Protein AF-A0A5D3WP41-F1 (afdb_monomer_lite)

Organism: NCBI:txid213224

Sequence (144 aa):
MNSRTRPLRNSLKVNHHGDGFVSVTVRLPESLLNAYAHFLEALSDFFFAADRQAHIDWLKSRREKDARYQLEAKQAREQFARLVLESFDRHNAPGLSRFELLKRIAADLRVIKHPWRKYEIIRKTLVEAGLGGRPGRPRREVRK

Secondary structure (DSSP, 8-state):
------TTSSSEEEEE-GGG-EEEEE---GGGHHHHHHHHHHHHHHHHHHHHHHHHHHHHHHHHHHHHHHHHHHHHHHHHHHHHHHHHHHH--TT--HHHHHHHHHHHHHHTT-TT--HHHHHHHHHHTT-S------------

Structure (mmCIF, N/CA/C/O backbone):
data_AF-A0A5D3WP41-F1
#
_entry.id   AF-A0A5D3WP41-F1
#
loop_
_atom_site.group_PDB
_atom_site.id
_atom_site.type_symbol
_atom_site.label_atom_id
_atom_site.label_alt_id
_atom_site.label_comp_id
_atom_site.label_asym_id
_atom_site.label_entity_id
_atom_site.label_seq_id
_atom_site.pdbx_PDB_ins_code
_atom_site.Cartn_x
_atom_site.Cartn_y
_atom_site.Cartn_z
_atom_site.occupancy
_atom_site.B_iso_or_equiv
_atom_site.auth_seq_id
_atom_site.auth_comp_id
_atom_site.auth_asym_id
_atom_site.auth_atom_id
_atom_site.pdbx_PDB_model_num
ATOM 1 N N . MET A 1 1 ? 48.640 -8.568 -37.123 1.00 35.19 1 MET A N 1
ATOM 2 C CA . MET A 1 1 ? 48.107 -8.378 -35.754 1.00 35.19 1 MET A CA 1
ATOM 3 C C . MET A 1 1 ? 46.945 -7.403 -35.828 1.00 35.19 1 MET A C 1
ATOM 5 O O . MET A 1 1 ? 47.082 -6.340 -36.413 1.00 35.19 1 MET A O 1
ATOM 9 N N . ASN A 1 2 ? 45.782 -7.850 -35.357 1.00 40.16 2 ASN A N 1
ATOM 10 C CA . ASN A 1 2 ? 44.467 -7.263 -35.602 1.00 40.16 2 ASN A CA 1
ATOM 11 C C . ASN A 1 2 ? 44.157 -6.111 -34.640 1.00 40.16 2 ASN A C 1
ATOM 13 O O . ASN A 1 2 ? 43.774 -6.347 -33.496 1.00 40.16 2 ASN A O 1
ATOM 17 N N . SER A 1 3 ? 44.207 -4.878 -35.133 1.00 42.12 3 SER A N 1
ATOM 18 C CA . SER A 1 3 ? 43.623 -3.712 -34.464 1.00 42.12 3 SER A CA 1
ATOM 19 C C . SER A 1 3 ? 42.101 -3.705 -34.678 1.00 42.12 3 SER A C 1
ATOM 21 O O . SER A 1 3 ? 41.575 -2.927 -35.466 1.00 42.12 3 SER A O 1
ATOM 23 N N . ARG A 1 4 ? 41.355 -4.599 -34.009 1.00 50.16 4 ARG A N 1
ATOM 24 C CA . ARG A 1 4 ? 39.869 -4.592 -33.984 1.00 50.16 4 ARG A CA 1
ATOM 25 C C . ARG A 1 4 ? 39.324 -3.488 -33.060 1.00 50.16 4 ARG A C 1
ATOM 27 O O . ARG A 1 4 ? 38.410 -3.700 -32.264 1.00 50.16 4 ARG A O 1
ATOM 34 N N . THR A 1 5 ? 39.900 -2.295 -33.131 1.00 50.00 5 THR A N 1
ATOM 35 C CA . THR A 1 5 ? 39.495 -1.132 -32.343 1.00 50.00 5 THR A CA 1
ATOM 36 C C . THR A 1 5 ? 38.395 -0.362 -33.076 1.00 50.00 5 THR A C 1
ATOM 38 O O . THR A 1 5 ? 38.64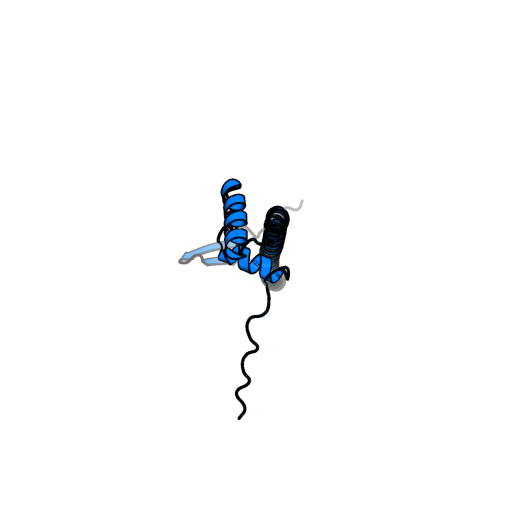5 0.425 -33.979 1.00 50.00 5 THR A O 1
ATOM 41 N N . ARG A 1 6 ? 37.149 -0.652 -32.673 1.00 55.06 6 ARG A N 1
ATOM 42 C CA . ARG A 1 6 ? 35.889 0.108 -32.846 1.00 55.06 6 ARG A CA 1
ATOM 43 C C . ARG A 1 6 ? 35.975 1.396 -33.709 1.00 55.06 6 ARG A C 1
ATOM 45 O O . ARG A 1 6 ? 36.153 2.478 -33.149 1.00 55.06 6 ARG A O 1
ATOM 52 N N . PRO A 1 7 ? 35.696 1.328 -35.026 1.00 53.38 7 PRO A N 1
ATOM 53 C CA . PRO A 1 7 ? 35.646 2.503 -35.912 1.00 53.38 7 PRO A CA 1
ATOM 54 C C . PRO A 1 7 ? 34.421 3.420 -35.693 1.00 53.38 7 PRO A C 1
ATOM 56 O O . PRO A 1 7 ? 34.289 4.451 -36.349 1.00 53.38 7 PRO A O 1
ATOM 59 N N . LEU A 1 8 ? 33.517 3.073 -34.769 1.00 55.06 8 LEU A N 1
ATOM 60 C CA . LEU A 1 8 ? 32.245 3.781 -34.575 1.00 55.06 8 LEU A CA 1
ATOM 61 C C . LEU A 1 8 ? 32.348 5.065 -33.737 1.00 55.06 8 LEU A C 1
ATOM 63 O O . LEU A 1 8 ? 31.476 5.921 -33.827 1.00 55.06 8 LEU A O 1
ATOM 67 N N . ARG A 1 9 ? 33.400 5.237 -32.921 1.00 55.31 9 ARG A N 1
ATOM 68 C CA . ARG A 1 9 ? 33.519 6.437 -32.065 1.00 55.31 9 ARG A CA 1
ATOM 69 C C . ARG A 1 9 ? 33.835 7.710 -32.851 1.00 55.31 9 ARG A C 1
ATOM 71 O O . ARG A 1 9 ? 33.363 8.771 -32.470 1.00 55.31 9 ARG A O 1
ATOM 78 N N . ASN A 1 10 ? 34.567 7.602 -33.959 1.00 59.38 10 ASN A N 1
ATOM 79 C CA . ASN A 1 10 ? 34.954 8.761 -34.777 1.00 59.38 10 ASN A CA 1
ATOM 80 C C . ASN A 1 10 ? 33.898 9.125 -35.839 1.00 59.38 10 ASN A C 1
ATOM 82 O O . ASN A 1 10 ? 34.014 10.149 -36.508 1.00 59.38 10 ASN A O 1
ATOM 86 N N . SER A 1 11 ? 32.876 8.283 -36.013 1.00 66.44 11 SER A N 1
ATOM 87 C CA . SER A 1 11 ? 31.795 8.427 -36.997 1.00 66.44 11 SER A CA 1
ATOM 88 C C . SER A 1 11 ? 30.444 8.785 -36.369 1.00 66.44 11 SER A C 1
ATOM 90 O O . SER A 1 11 ? 29.457 8.916 -37.095 1.00 66.44 11 SER A O 1
ATOM 92 N N . LEU A 1 12 ? 30.411 8.976 -35.046 1.00 77.19 12 LEU A N 1
ATOM 93 C CA . LEU A 1 12 ? 29.241 9.367 -34.269 1.00 77.19 12 LEU A CA 1
ATOM 94 C C . LEU A 1 12 ? 29.288 10.874 -33.994 1.00 77.19 12 LEU A C 1
ATOM 96 O O . LEU A 1 12 ? 30.180 11.360 -33.302 1.00 77.19 12 LEU A O 1
ATOM 100 N N . LYS A 1 13 ? 28.319 11.615 -34.530 1.00 82.31 13 LYS A N 1
ATOM 101 C CA . LYS A 1 13 ? 28.092 13.019 -34.176 1.00 82.31 13 LYS A CA 1
ATOM 102 C C . LYS A 1 13 ? 26.829 13.119 -33.341 1.00 82.31 13 LYS A C 1
ATOM 104 O O . LYS A 1 13 ? 25.783 12.631 -33.757 1.00 82.31 13 LYS A O 1
ATOM 109 N N . VAL A 1 14 ? 26.946 13.750 -32.181 1.00 83.38 14 VAL A N 1
ATOM 110 C CA . VAL A 1 14 ? 25.833 14.011 -31.270 1.00 83.38 14 VAL A CA 1
ATOM 111 C C . VAL A 1 14 ? 25.606 15.512 -31.274 1.00 83.38 14 VAL A C 1
ATOM 113 O O . VAL A 1 14 ? 26.493 16.256 -30.865 1.00 83.38 14 VAL A O 1
ATOM 116 N N . ASN A 1 15 ? 24.451 15.956 -31.761 1.00 86.38 15 ASN A N 1
ATOM 117 C CA . ASN A 1 15 ? 24.065 17.358 -31.687 1.00 86.38 15 ASN A CA 1
ATOM 118 C C . ASN A 1 15 ? 22.947 17.496 -30.657 1.00 86.38 15 ASN A C 1
ATOM 120 O O . ASN A 1 15 ? 21.926 16.809 -30.721 1.00 86.38 15 ASN A O 1
ATOM 124 N N . HIS A 1 16 ? 23.149 18.394 -29.703 1.00 86.38 16 HIS A N 1
ATOM 125 C CA . HIS A 1 16 ? 22.123 18.748 -28.737 1.00 86.38 16 HIS A CA 1
ATOM 126 C C . HIS A 1 16 ? 21.168 19.752 -29.373 1.00 86.38 16 HIS A C 1
ATOM 128 O O . HIS A 1 16 ? 21.605 20.738 -29.969 1.00 86.38 16 HIS A O 1
ATOM 134 N N . HIS A 1 17 ? 19.874 19.498 -29.240 1.00 84.31 17 HIS A N 1
ATOM 135 C CA . HIS A 1 17 ? 18.834 20.446 -29.606 1.00 84.31 17 HIS A CA 1
ATOM 136 C C . HIS A 1 17 ? 18.249 21.071 -28.332 1.00 84.31 17 HIS A C 1
ATOM 138 O O . HIS A 1 17 ? 18.396 20.528 -27.233 1.00 84.31 17 HIS A O 1
ATOM 144 N N . GLY A 1 18 ? 17.608 22.236 -28.473 1.00 65.38 18 GLY A N 1
ATOM 145 C CA . GLY A 1 18 ? 16.766 22.788 -27.408 1.00 65.38 18 GLY A CA 1
ATOM 146 C C . GLY A 1 18 ? 15.672 21.792 -27.004 1.00 65.38 18 GLY A C 1
ATOM 147 O O . GLY A 1 18 ? 15.357 20.876 -27.762 1.00 65.38 18 GLY A O 1
ATOM 148 N N . ASP A 1 19 ? 15.124 21.952 -25.799 1.00 82.75 19 ASP A N 1
ATOM 149 C CA . ASP A 1 19 ? 14.031 21.127 -25.247 1.00 82.75 19 ASP A CA 1
ATOM 150 C C . ASP A 1 19 ? 14.405 19.687 -24.846 1.00 82.75 19 ASP A C 1
ATOM 152 O O . ASP A 1 19 ? 13.542 18.829 -24.678 1.00 82.75 19 ASP A O 1
ATOM 156 N N . GLY A 1 20 ? 15.697 19.412 -24.630 1.00 85.31 20 GLY A N 1
ATOM 157 C CA . GLY A 1 20 ? 16.167 18.131 -24.081 1.00 85.31 20 GLY A CA 1
ATOM 158 C C . GLY A 1 20 ? 16.280 16.999 -25.105 1.00 85.31 20 GLY A C 1
ATOM 159 O O . GLY A 1 20 ? 16.547 15.857 -24.731 1.00 85.31 20 GLY A O 1
ATOM 160 N N . PHE A 1 21 ? 16.125 17.305 -26.393 1.00 82.88 21 PHE A N 1
ATOM 161 C CA . PHE A 1 21 ? 16.313 16.347 -27.476 1.00 82.88 21 PHE A CA 1
ATOM 162 C C . PHE A 1 21 ? 17.764 16.309 -27.961 1.00 82.88 21 PHE A C 1
ATOM 164 O O . PHE A 1 21 ? 18.506 17.292 -27.912 1.00 82.88 21 PHE A O 1
ATOM 171 N N . VAL A 1 22 ? 18.171 15.151 -28.476 1.00 88.00 22 VAL A N 1
ATOM 172 C CA . VAL A 1 22 ? 19.512 14.926 -29.019 1.00 88.00 22 VAL A CA 1
ATOM 173 C C . VAL A 1 22 ? 19.382 14.223 -30.362 1.00 88.00 22 VAL A C 1
ATOM 175 O O . VAL A 1 22 ? 18.671 13.227 -30.471 1.00 88.00 22 VAL A O 1
ATOM 178 N N . SER A 1 23 ? 20.079 14.720 -31.383 1.00 84.75 23 SER A N 1
ATOM 179 C CA . SER A 1 23 ? 20.213 14.021 -32.658 1.00 84.75 23 SER A CA 1
ATOM 180 C C . SER A 1 23 ? 21.555 13.301 -32.718 1.00 84.75 23 SER A C 1
ATOM 182 O O . SER A 1 23 ? 22.607 13.858 -32.396 1.00 84.75 23 SER A O 1
ATOM 184 N N . VAL A 1 24 ? 21.519 12.032 -33.121 1.00 83.38 24 VAL A N 1
ATOM 185 C CA . VAL A 1 24 ? 22.708 11.190 -33.271 1.00 83.38 24 VAL A CA 1
ATOM 186 C C . VAL A 1 24 ? 22.841 10.812 -34.738 1.00 83.38 24 VAL A C 1
ATOM 188 O O . VAL A 1 24 ? 21.978 10.147 -35.299 1.00 83.38 24 VAL A O 1
ATOM 191 N N . THR A 1 25 ? 23.922 11.255 -35.373 1.00 85.81 25 THR A N 1
ATOM 192 C CA . THR A 1 25 ? 24.258 10.904 -36.757 1.00 85.81 25 THR A CA 1
ATOM 193 C C . THR A 1 25 ? 25.401 9.903 -36.755 1.00 85.81 25 THR A C 1
ATOM 195 O O . THR A 1 25 ? 26.467 10.189 -36.205 1.00 85.81 25 THR A O 1
ATOM 198 N N . VAL A 1 26 ? 25.204 8.752 -37.398 1.00 84.00 26 VAL A N 1
ATOM 199 C CA . VAL A 1 26 ? 26.217 7.694 -37.498 1.00 84.00 26 VAL A CA 1
ATOM 200 C C . VAL A 1 26 ? 26.583 7.477 -38.959 1.00 84.00 26 VAL A C 1
ATOM 202 O O . VAL A 1 26 ? 25.712 7.255 -39.795 1.00 84.00 26 VAL A O 1
ATOM 205 N N . ARG A 1 27 ? 27.879 7.545 -39.280 1.00 83.44 27 ARG A N 1
ATOM 206 C CA . ARG A 1 27 ? 28.386 7.169 -40.608 1.00 83.44 27 ARG A CA 1
ATOM 207 C C . ARG A 1 27 ? 28.806 5.706 -40.608 1.00 83.44 27 ARG A C 1
ATOM 209 O O . ARG A 1 27 ? 29.684 5.314 -39.843 1.00 83.44 27 ARG A O 1
ATOM 216 N N . LEU A 1 28 ? 28.189 4.921 -41.482 1.00 81.25 28 LEU A N 1
ATOM 217 C CA . LEU A 1 28 ? 28.353 3.473 -41.556 1.00 81.25 28 LEU A CA 1
ATOM 218 C C . LEU A 1 28 ? 28.740 3.076 -42.990 1.00 81.25 28 LEU A C 1
ATOM 220 O O . LEU A 1 28 ? 28.254 3.701 -43.932 1.00 81.25 28 LEU A O 1
ATOM 224 N N . PRO A 1 29 ? 29.581 2.046 -43.181 1.00 87.75 29 PRO A N 1
ATOM 225 C CA . PRO A 1 29 ? 29.710 1.372 -44.469 1.00 87.75 29 PRO A CA 1
ATOM 226 C C . PRO A 1 29 ? 28.356 0.832 -44.942 1.00 87.75 29 PRO A C 1
ATOM 228 O O . PRO A 1 29 ? 27.594 0.296 -44.137 1.00 87.75 29 PRO A O 1
ATOM 231 N N . GLU A 1 30 ? 28.090 0.913 -46.245 1.00 87.12 30 GLU A N 1
ATOM 232 C CA . GLU A 1 30 ? 26.830 0.460 -46.856 1.00 87.12 30 GLU A CA 1
ATOM 233 C C . GLU A 1 30 ? 26.514 -1.010 -46.537 1.00 87.12 30 GLU A C 1
ATOM 235 O O . GLU A 1 30 ? 25.375 -1.360 -46.238 1.00 87.12 30 GLU A O 1
ATOM 240 N N . SER A 1 31 ? 27.545 -1.857 -46.467 1.00 88.62 31 SER A N 1
ATOM 241 C CA . SER A 1 31 ? 27.421 -3.278 -46.122 1.00 88.62 31 SER A CA 1
ATOM 242 C C . SER A 1 31 ? 26.854 -3.550 -44.723 1.00 88.62 31 SER A C 1
ATOM 244 O O . SER A 1 31 ? 26.419 -4.667 -44.450 1.00 88.62 31 SER A O 1
ATOM 246 N N . LEU A 1 32 ? 26.850 -2.555 -43.829 1.00 85.00 32 LEU A N 1
ATOM 247 C CA . LEU A 1 32 ? 26.334 -2.672 -42.464 1.00 85.00 32 LEU A CA 1
ATOM 248 C C . LEU A 1 32 ? 24.942 -2.056 -42.285 1.00 85.00 32 LEU A C 1
ATOM 250 O O . LEU A 1 32 ? 24.406 -2.125 -41.179 1.00 85.00 32 LEU A O 1
ATOM 254 N N . LEU A 1 33 ? 24.341 -1.488 -43.338 1.00 87.38 33 LEU A N 1
ATOM 255 C CA . LEU A 1 33 ? 23.047 -0.804 -43.258 1.00 87.38 33 LEU A CA 1
ATOM 256 C C . LEU A 1 33 ? 21.950 -1.713 -42.689 1.00 87.38 33 LEU A C 1
ATOM 258 O O . LEU A 1 33 ? 21.304 -1.352 -41.710 1.00 87.38 33 LEU A O 1
ATOM 262 N N . ASN A 1 34 ? 21.793 -2.915 -43.249 1.00 89.62 34 ASN A N 1
ATOM 263 C CA . ASN A 1 34 ? 20.748 -3.852 -42.825 1.00 89.62 34 ASN A CA 1
ATOM 264 C C . ASN A 1 34 ? 20.956 -4.319 -41.378 1.00 89.62 34 ASN A C 1
ATOM 266 O O . ASN A 1 34 ? 20.017 -4.351 -40.588 1.00 89.62 34 ASN A O 1
ATOM 270 N N . ALA A 1 35 ? 22.202 -4.621 -40.998 1.00 87.12 35 ALA A N 1
ATOM 271 C CA . ALA A 1 35 ? 22.531 -5.021 -39.631 1.00 87.12 35 ALA A CA 1
ATOM 272 C C . ALA A 1 35 ? 22.259 -3.893 -38.623 1.00 87.12 35 ALA A C 1
ATOM 274 O O . ALA A 1 35 ? 21.781 -4.148 -37.519 1.00 87.12 35 ALA A O 1
ATOM 275 N N . TYR A 1 36 ? 22.535 -2.643 -39.003 1.00 86.44 36 TYR A N 1
ATOM 276 C CA . TYR A 1 36 ? 22.251 -1.480 -38.170 1.00 86.44 36 TYR A CA 1
ATOM 277 C C . TYR A 1 36 ? 20.749 -1.190 -38.061 1.00 86.44 36 TYR A C 1
ATOM 279 O O . TYR A 1 36 ? 20.278 -0.887 -36.969 1.00 86.44 36 TYR A O 1
ATOM 287 N N . ALA A 1 37 ? 19.987 -1.339 -39.148 1.00 88.94 37 ALA A N 1
ATOM 288 C CA . ALA A 1 37 ? 18.532 -1.192 -39.128 1.00 88.94 37 ALA A CA 1
ATOM 289 C C . ALA A 1 37 ? 17.878 -2.210 -38.178 1.00 88.94 37 ALA A C 1
ATOM 291 O O . ALA A 1 37 ? 17.134 -1.814 -37.283 1.00 88.94 37 ALA A O 1
ATOM 292 N N . HIS A 1 38 ? 18.243 -3.491 -38.286 1.00 92.38 38 HIS A N 1
ATOM 293 C CA . HIS A 1 38 ? 17.760 -4.525 -37.364 1.00 92.38 38 HIS A CA 1
ATOM 294 C C . HIS A 1 38 ? 18.197 -4.284 -35.918 1.00 92.38 38 HIS A C 1
ATOM 296 O O . HIS A 1 38 ? 17.448 -4.558 -34.985 1.00 92.38 38 HIS A O 1
ATOM 302 N N . PHE A 1 39 ? 19.403 -3.750 -35.710 1.00 90.12 39 PHE A N 1
ATOM 303 C CA . PHE A 1 39 ? 19.849 -3.364 -34.377 1.00 90.12 39 PHE A CA 1
ATOM 304 C C . PHE A 1 39 ? 18.982 -2.245 -33.786 1.00 90.12 39 PHE A C 1
ATOM 306 O O . PHE A 1 39 ? 18.608 -2.333 -32.619 1.00 90.12 39 PHE A O 1
ATOM 313 N N . LEU A 1 40 ? 18.646 -1.214 -34.568 1.00 90.94 40 LEU A N 1
ATOM 314 C CA . LEU A 1 40 ? 17.768 -0.132 -34.115 1.00 90.94 40 LEU A CA 1
ATOM 315 C C . LEU A 1 40 ? 16.352 -0.629 -33.807 1.00 90.94 40 LEU A C 1
ATOM 317 O O . LEU A 1 40 ? 15.776 -0.206 -32.809 1.00 90.94 40 LEU A O 1
ATOM 321 N N . GLU A 1 41 ? 15.823 -1.541 -34.619 1.00 92.69 41 GLU A N 1
ATOM 322 C CA . GLU A 1 41 ? 14.524 -2.181 -34.395 1.00 92.69 41 GLU A CA 1
ATOM 323 C C . GLU A 1 41 ? 14.517 -2.977 -33.081 1.00 92.69 41 GLU A C 1
ATOM 325 O O . GLU A 1 41 ? 13.730 -2.684 -32.182 1.00 92.69 41 GLU A O 1
ATOM 330 N N . ALA A 1 42 ? 15.488 -3.877 -32.895 1.00 94.19 42 ALA A N 1
ATOM 331 C CA . ALA A 1 42 ? 15.620 -4.659 -31.665 1.00 94.19 42 ALA A CA 1
ATOM 332 C C . ALA A 1 42 ? 15.824 -3.779 -30.419 1.00 94.19 42 ALA A C 1
ATOM 334 O O . ALA A 1 42 ? 15.351 -4.099 -29.328 1.00 94.19 42 ALA A O 1
ATOM 335 N N . LEU A 1 43 ? 16.539 -2.663 -30.565 1.00 92.25 43 LEU A N 1
ATOM 336 C CA . LEU A 1 43 ? 16.777 -1.707 -29.489 1.00 92.25 43 LEU A CA 1
ATOM 337 C C . LEU A 1 43 ? 15.517 -0.889 -29.163 1.00 92.25 43 LEU A C 1
ATOM 339 O O . LEU A 1 43 ? 15.278 -0.588 -27.993 1.00 92.25 43 LEU A O 1
ATOM 343 N N . SER A 1 44 ? 14.685 -0.584 -30.161 1.00 91.69 44 SER A N 1
ATOM 344 C CA . SER A 1 44 ? 13.364 0.014 -29.955 1.00 91.69 44 SER A CA 1
ATOM 345 C C . SER A 1 44 ? 12.455 -0.931 -29.169 1.00 91.69 44 SER A C 1
ATOM 347 O O . SER A 1 44 ? 11.934 -0.541 -28.121 1.00 91.69 44 SER A O 1
ATOM 349 N N . ASP A 1 45 ? 12.356 -2.192 -29.596 1.00 93.44 45 ASP A N 1
ATOM 350 C CA . ASP A 1 45 ? 11.569 -3.221 -28.909 1.00 93.44 45 ASP A CA 1
ATOM 351 C C . ASP A 1 45 ? 12.049 -3.446 -27.473 1.00 93.44 45 ASP A C 1
ATOM 353 O O . ASP A 1 45 ? 11.244 -3.550 -26.543 1.00 93.44 45 ASP A O 1
ATOM 357 N N . PHE A 1 46 ? 13.369 -3.464 -27.268 1.00 94.50 46 PHE A N 1
ATOM 358 C CA . PHE A 1 46 ? 13.961 -3.562 -25.940 1.00 94.50 46 PHE A CA 1
ATOM 359 C C . PHE A 1 46 ? 13.521 -2.410 -25.032 1.00 94.50 46 PHE A C 1
ATOM 361 O O . PHE A 1 46 ? 13.129 -2.655 -23.890 1.00 94.50 46 PHE A O 1
ATOM 368 N N . PHE A 1 47 ? 13.548 -1.163 -25.515 1.00 93.44 47 PHE A N 1
ATOM 369 C CA . PHE A 1 47 ? 13.118 -0.023 -24.707 1.00 93.44 47 PHE A CA 1
ATOM 370 C C . PHE A 1 47 ? 11.624 -0.060 -24.388 1.00 93.44 47 PHE A C 1
ATOM 372 O O . PHE A 1 47 ? 11.259 0.207 -23.244 1.00 93.44 47 PHE A O 1
ATOM 379 N N . PHE A 1 48 ? 10.768 -0.460 -25.332 1.00 92.75 48 PHE A N 1
ATOM 380 C CA . PHE A 1 48 ? 9.342 -0.655 -25.052 1.00 92.75 48 PHE A CA 1
ATOM 381 C C . PHE A 1 48 ? 9.102 -1.752 -24.010 1.00 92.75 48 PHE A C 1
ATOM 383 O O . PHE A 1 48 ? 8.278 -1.590 -23.106 1.00 92.75 48 PHE A O 1
ATOM 390 N N . ALA A 1 49 ? 9.835 -2.864 -24.096 1.00 94.25 49 ALA A N 1
ATOM 391 C CA . ALA A 1 49 ? 9.746 -3.940 -23.116 1.00 94.25 49 ALA A CA 1
ATOM 392 C C . ALA A 1 49 ? 10.231 -3.492 -21.727 1.00 94.25 49 ALA A C 1
ATOM 394 O O . ALA A 1 49 ? 9.577 -3.785 -20.724 1.00 94.25 49 ALA A O 1
ATOM 395 N N . ALA A 1 50 ? 11.341 -2.752 -21.665 1.00 93.94 50 ALA A N 1
ATOM 396 C CA . ALA A 1 50 ? 11.896 -2.222 -20.425 1.00 93.94 50 ALA A CA 1
ATOM 397 C C . ALA A 1 50 ? 10.955 -1.204 -19.760 1.00 93.94 50 ALA A C 1
ATOM 399 O O . ALA A 1 50 ? 10.713 -1.304 -18.558 1.00 93.94 50 ALA A O 1
ATOM 400 N N . ASP A 1 51 ? 10.375 -0.277 -20.528 1.00 93.19 51 ASP A N 1
ATOM 401 C CA . ASP A 1 51 ? 9.403 0.701 -20.025 1.00 93.19 51 ASP A CA 1
ATOM 402 C C . ASP A 1 51 ? 8.141 0.013 -19.484 1.00 93.19 51 ASP A C 1
ATOM 404 O O . ASP A 1 51 ? 7.707 0.261 -18.355 1.00 93.19 51 ASP A O 1
ATOM 408 N N . ARG A 1 52 ? 7.609 -0.966 -20.228 1.00 93.19 52 ARG A N 1
ATOM 409 C CA . ARG A 1 52 ? 6.477 -1.782 -19.770 1.00 93.19 52 ARG A CA 1
ATOM 410 C C . ARG A 1 52 ? 6.794 -2.512 -18.466 1.00 93.19 52 ARG A C 1
ATOM 412 O O . ARG A 1 52 ? 5.948 -2.552 -17.571 1.00 93.19 52 ARG A O 1
ATOM 419 N N . GLN A 1 53 ? 7.983 -3.097 -18.351 1.00 94.19 53 GLN A N 1
ATOM 420 C CA . GLN A 1 53 ? 8.400 -3.800 -17.141 1.00 94.19 53 GLN A CA 1
ATOM 421 C C . G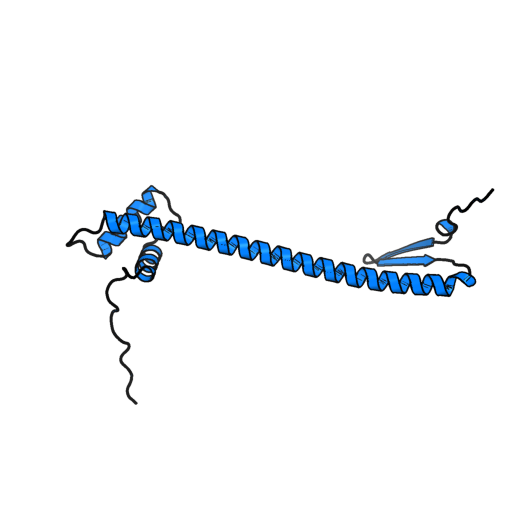LN A 1 53 ? 8.542 -2.833 -15.957 1.00 94.19 53 GLN A C 1
ATOM 423 O O . GLN A 1 53 ? 8.004 -3.108 -14.885 1.00 94.19 53 GLN A O 1
ATOM 428 N N . ALA A 1 54 ? 9.154 -1.665 -16.167 1.00 92.69 54 ALA A N 1
ATOM 429 C CA . ALA A 1 54 ? 9.255 -0.619 -15.152 1.00 92.69 54 ALA A CA 1
ATOM 430 C C . ALA A 1 54 ? 7.869 -0.151 -14.673 1.00 92.69 54 ALA A C 1
ATOM 432 O O . ALA A 1 54 ? 7.641 -0.000 -13.470 1.00 92.69 54 ALA A O 1
ATOM 433 N N . HIS A 1 55 ? 6.910 0.005 -15.590 1.00 91.38 55 HIS A N 1
ATOM 434 C CA . HIS A 1 55 ? 5.529 0.336 -15.247 1.00 91.38 55 HIS A CA 1
ATOM 435 C C . HIS A 1 55 ? 4.855 -0.763 -14.406 1.00 91.38 55 HIS A C 1
ATOM 437 O O . HIS A 1 55 ? 4.185 -0.470 -13.411 1.00 91.38 55 HIS A O 1
ATOM 443 N N . ILE A 1 56 ? 5.056 -2.036 -14.765 1.00 93.69 56 ILE A N 1
ATOM 444 C CA . ILE A 1 56 ? 4.544 -3.182 -13.998 1.00 93.69 56 ILE A CA 1
ATOM 445 C C . ILE A 1 56 ? 5.133 -3.198 -12.585 1.00 93.69 56 ILE A C 1
ATOM 447 O O . ILE A 1 56 ? 4.393 -3.382 -11.616 1.00 93.69 56 ILE A O 1
ATOM 451 N N . ASP A 1 57 ? 6.439 -2.992 -12.449 1.00 92.69 57 ASP A N 1
ATOM 452 C CA . ASP A 1 57 ? 7.117 -3.017 -11.153 1.00 92.69 57 ASP A CA 1
ATOM 453 C C . ASP A 1 57 ? 6.691 -1.839 -10.270 1.00 92.69 57 ASP A C 1
ATOM 455 O O . ASP A 1 57 ? 6.430 -2.014 -9.074 1.00 92.69 57 ASP A O 1
ATOM 459 N N . TRP A 1 58 ? 6.479 -0.660 -10.862 1.00 89.81 58 TRP A N 1
ATOM 460 C CA . TRP A 1 58 ? 5.873 0.473 -10.166 1.00 89.81 58 TRP A CA 1
ATOM 461 C C . TRP A 1 58 ? 4.474 0.131 -9.630 1.00 89.81 58 TRP A C 1
ATOM 463 O O . TRP A 1 58 ? 4.212 0.314 -8.436 1.00 89.81 58 TRP A O 1
ATOM 473 N N . LEU A 1 59 ? 3.594 -0.439 -10.462 1.00 91.12 59 LEU A N 1
ATOM 474 C CA . LEU A 1 59 ? 2.250 -0.855 -10.040 1.00 91.12 59 LEU A CA 1
ATOM 475 C C . LEU A 1 59 ? 2.282 -1.910 -8.927 1.00 91.12 59 LEU A C 1
ATOM 477 O O . LEU A 1 59 ? 1.491 -1.826 -7.983 1.00 91.12 59 LEU A O 1
ATOM 481 N N . LYS A 1 60 ? 3.190 -2.890 -9.010 1.00 89.94 60 LYS A N 1
ATOM 482 C CA . LYS A 1 60 ? 3.379 -3.911 -7.968 1.00 89.94 60 LYS A CA 1
ATOM 483 C C . LYS A 1 60 ? 3.805 -3.283 -6.648 1.00 89.94 60 LYS A C 1
ATOM 485 O O . LYS A 1 60 ? 3.148 -3.509 -5.635 1.00 89.94 60 LYS A O 1
ATOM 490 N N . SER A 1 61 ? 4.826 -2.426 -6.673 1.00 84.00 61 SER A N 1
ATOM 491 C CA . SER A 1 61 ? 5.321 -1.750 -5.469 1.00 84.00 61 SER A CA 1
ATOM 492 C C . SER A 1 61 ? 4.237 -0.905 -4.787 1.00 84.00 61 SER A C 1
ATOM 494 O O . SER A 1 61 ? 4.167 -0.842 -3.559 1.00 84.00 61 SER A O 1
ATOM 496 N N . ARG A 1 62 ? 3.342 -0.292 -5.574 1.00 83.69 62 ARG A N 1
ATOM 497 C CA . ARG A 1 62 ? 2.194 0.460 -5.059 1.00 83.69 62 ARG A CA 1
ATOM 498 C C . ARG A 1 62 ? 1.178 -0.458 -4.379 1.00 83.69 62 ARG A C 1
ATOM 500 O O . ARG A 1 62 ? 0.801 -0.197 -3.242 1.00 83.69 62 ARG A O 1
ATOM 507 N N . ARG A 1 63 ? 0.798 -1.565 -5.028 1.00 81.88 63 ARG A N 1
ATOM 508 C CA . ARG A 1 63 ? -0.135 -2.555 -4.459 1.00 81.88 63 ARG A CA 1
ATOM 509 C C . ARG A 1 63 ? 0.394 -3.194 -3.177 1.00 81.88 63 ARG A C 1
ATOM 511 O O . ARG A 1 63 ? -0.376 -3.406 -2.248 1.00 81.88 63 ARG A O 1
ATOM 518 N N . GLU A 1 64 ? 1.688 -3.490 -3.107 1.00 82.19 64 GLU A N 1
ATOM 519 C CA . GLU A 1 64 ? 2.307 -4.048 -1.900 1.00 82.19 64 GLU A CA 1
ATOM 520 C C . GLU A 1 64 ? 2.282 -3.063 -0.729 1.00 82.19 64 GLU A C 1
ATOM 522 O O . GLU A 1 64 ? 1.972 -3.457 0.397 1.00 82.19 64 GLU A O 1
ATOM 527 N N . LYS A 1 65 ? 2.559 -1.778 -0.986 1.00 80.62 65 LYS A N 1
ATOM 528 C CA . LYS A 1 65 ? 2.426 -0.720 0.027 1.00 80.62 65 LYS A CA 1
ATOM 529 C C . LYS A 1 65 ? 0.986 -0.607 0.523 1.00 80.62 65 LYS A C 1
ATOM 531 O O . LYS A 1 65 ? 0.771 -0.565 1.733 1.00 80.62 65 LYS A O 1
ATOM 536 N N . ASP A 1 66 ? 0.018 -0.636 -0.389 1.00 83.69 66 ASP A N 1
ATOM 537 C CA . ASP A 1 66 ? -1.403 -0.589 -0.038 1.00 83.69 66 ASP A CA 1
ATOM 538 C C . ASP A 1 66 ? -1.814 -1.816 0.795 1.00 83.69 66 ASP A C 1
ATOM 540 O O . ASP A 1 66 ? -2.500 -1.677 1.807 1.00 83.69 66 ASP A O 1
ATOM 544 N N . ALA A 1 67 ? -1.347 -3.014 0.431 1.00 85.69 67 ALA A N 1
ATOM 545 C CA . ALA A 1 67 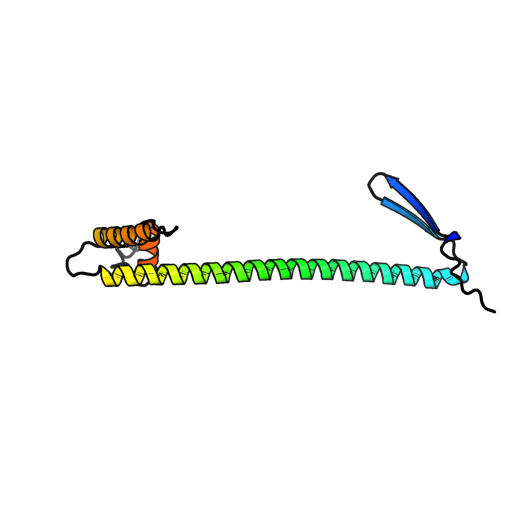? -1.634 -4.247 1.164 1.00 85.69 67 ALA A CA 1
ATOM 546 C C . ALA A 1 67 ? -1.046 -4.236 2.585 1.00 85.69 67 ALA A C 1
ATOM 548 O O . ALA A 1 67 ? -1.728 -4.625 3.535 1.00 85.69 67 ALA A O 1
ATOM 549 N N . ARG A 1 68 ? 0.193 -3.751 2.751 1.00 85.38 68 ARG A N 1
ATOM 550 C CA . ARG A 1 68 ? 0.817 -3.590 4.075 1.00 85.38 68 ARG A CA 1
ATOM 551 C C . ARG A 1 68 ? 0.048 -2.594 4.936 1.00 85.38 68 ARG A C 1
ATOM 553 O O . ARG A 1 68 ? -0.297 -2.924 6.066 1.00 85.38 68 ARG A O 1
ATOM 560 N N . TYR A 1 69 ? -0.306 -1.434 4.380 1.00 85.31 69 TYR A N 1
ATOM 561 C CA . TYR A 1 69 ? -1.098 -0.429 5.089 1.00 85.31 69 TYR A CA 1
ATOM 562 C C . TYR A 1 69 ? -2.469 -0.973 5.519 1.00 85.31 69 TYR A C 1
ATOM 564 O O . TYR A 1 69 ? -2.912 -0.741 6.643 1.00 85.31 69 TYR A O 1
ATOM 572 N N . GLN A 1 70 ? -3.137 -1.746 4.655 1.00 86.00 70 GLN A N 1
ATOM 573 C CA . GLN A 1 70 ? -4.407 -2.388 5.001 1.00 86.00 70 GLN A CA 1
ATOM 574 C C . GLN A 1 70 ? -4.255 -3.427 6.117 1.00 86.00 70 GLN A C 1
ATOM 576 O O . GLN A 1 70 ? -5.109 -3.491 7.005 1.00 86.00 70 GLN A O 1
ATOM 581 N N . LEU A 1 71 ? -3.180 -4.219 6.101 1.00 90.19 71 LEU A N 1
ATOM 582 C CA . LEU A 1 71 ? -2.901 -5.199 7.149 1.00 90.19 71 LEU A CA 1
ATOM 583 C C . LEU A 1 71 ? -2.642 -4.515 8.498 1.00 90.19 71 LEU A C 1
ATOM 585 O O . LEU A 1 71 ? -3.258 -4.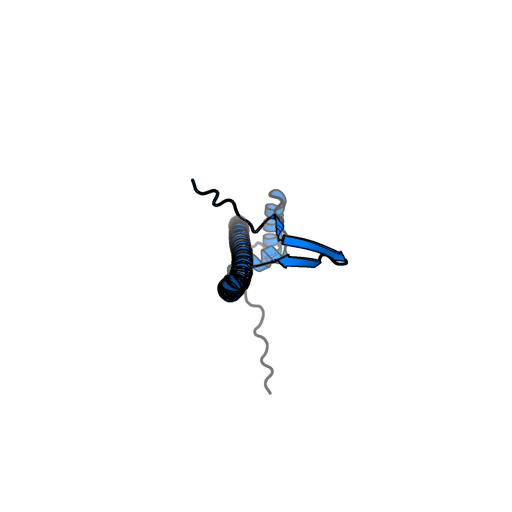891 9.494 1.00 90.19 71 LEU A O 1
ATOM 589 N N . GLU A 1 72 ? -1.795 -3.486 8.522 1.00 90.31 72 GLU A N 1
ATOM 590 C CA . GLU A 1 72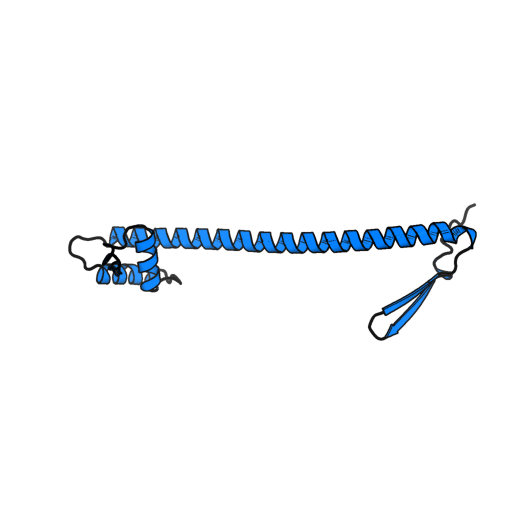 ? -1.499 -2.698 9.725 1.00 90.31 72 GLU A CA 1
ATOM 591 C C . GLU A 1 72 ? -2.759 -2.018 10.275 1.00 90.31 72 GLU A C 1
ATOM 593 O O . GLU A 1 72 ? -3.044 -2.097 11.471 1.00 90.31 72 GLU A O 1
ATOM 598 N N . ALA A 1 73 ? -3.573 -1.412 9.405 1.00 87.25 73 ALA A N 1
ATOM 599 C CA . ALA A 1 73 ? -4.830 -0.787 9.805 1.00 87.25 73 ALA A CA 1
ATOM 600 C C . ALA A 1 73 ? -5.817 -1.806 10.397 1.00 87.25 73 ALA A C 1
ATOM 602 O O . ALA A 1 73 ? -6.499 -1.510 11.383 1.00 87.25 73 ALA A O 1
ATOM 603 N N . LYS A 1 74 ? -5.881 -3.018 9.831 1.00 89.62 74 LYS A N 1
ATOM 604 C CA . LYS A 1 74 ? -6.710 -4.106 10.360 1.00 89.62 74 LYS A CA 1
ATOM 605 C C . LYS A 1 74 ? -6.224 -4.550 11.740 1.00 89.62 74 LYS A C 1
ATOM 607 O O . LYS A 1 74 ? -7.032 -4.610 12.663 1.00 89.62 74 LYS A O 1
ATOM 612 N N . GLN A 1 75 ? -4.921 -4.778 11.900 1.00 92.44 75 GLN A N 1
ATOM 613 C CA . GLN A 1 75 ? -4.321 -5.162 13.181 1.00 92.44 75 GLN A CA 1
ATOM 614 C C . GLN A 1 75 ? -4.554 -4.100 14.260 1.00 92.44 75 GLN A C 1
ATOM 616 O O . GLN A 1 75 ? -4.987 -4.429 15.363 1.00 92.44 75 GLN A O 1
ATOM 621 N N . ALA A 1 76 ? -4.346 -2.821 13.940 1.00 90.31 76 ALA A N 1
ATOM 622 C CA . ALA A 1 76 ? -4.589 -1.729 14.877 1.00 90.31 76 ALA A CA 1
ATOM 623 C C . ALA A 1 76 ? -6.072 -1.652 15.285 1.00 90.31 76 ALA A C 1
ATOM 625 O O . ALA A 1 76 ? -6.392 -1.450 16.458 1.00 90.31 76 ALA A O 1
ATOM 626 N N . ARG A 1 77 ? -6.996 -1.865 14.337 1.00 89.56 77 ARG A N 1
ATOM 627 C CA . ARG A 1 77 ? -8.438 -1.899 14.621 1.00 89.56 77 ARG A CA 1
ATOM 628 C C . ARG A 1 77 ? -8.823 -3.080 15.513 1.00 89.56 77 ARG A C 1
ATOM 630 O O . ARG A 1 77 ? -9.627 -2.900 16.424 1.00 89.56 77 ARG A O 1
ATOM 637 N N . GLU A 1 78 ? -8.250 -4.258 15.282 1.00 91.44 78 GLU A N 1
ATOM 638 C CA . GLU A 1 78 ? -8.464 -5.448 16.115 1.00 91.44 78 GLU A CA 1
ATOM 639 C C . GLU A 1 78 ? -7.919 -5.254 17.536 1.00 91.44 78 GLU A C 1
ATOM 641 O O . GLU A 1 78 ? -8.612 -5.562 18.505 1.00 91.44 78 GLU A O 1
ATOM 646 N N . GLN A 1 79 ? -6.720 -4.684 17.679 1.00 93.06 79 GLN A N 1
ATOM 647 C CA . GLN A 1 79 ? -6.141 -4.342 18.983 1.00 93.06 79 GLN A CA 1
ATOM 648 C C . GLN A 1 79 ? -7.019 -3.341 19.738 1.00 93.06 79 GLN A C 1
ATOM 650 O O . GLN A 1 79 ? -7.330 -3.546 20.910 1.00 93.06 79 GLN A O 1
ATOM 655 N N . PHE A 1 80 ? -7.486 -2.292 19.056 1.00 92.44 80 PHE A N 1
ATOM 656 C CA . PHE A 1 80 ? -8.407 -1.331 19.651 1.00 92.44 80 PHE A CA 1
ATOM 657 C C . PHE A 1 80 ? -9.722 -1.984 20.088 1.00 92.44 80 PHE A C 1
ATOM 659 O O . PHE A 1 80 ? -10.210 -1.704 21.183 1.00 92.44 80 PHE A O 1
ATOM 666 N N . ALA A 1 81 ? -10.288 -2.869 19.262 1.00 91.19 81 ALA A N 1
ATOM 667 C CA . ALA A 1 81 ? -11.499 -3.598 19.614 1.00 91.19 81 ALA A CA 1
ATOM 668 C C . ALA A 1 81 ? -11.305 -4.446 20.877 1.00 91.19 81 ALA A C 1
ATOM 670 O O . ALA A 1 81 ? -12.152 -4.387 21.765 1.00 91.19 81 ALA A O 1
ATOM 671 N N . ARG A 1 82 ? -10.173 -5.150 21.009 1.00 92.25 82 ARG A N 1
ATOM 672 C CA . ARG A 1 82 ? -9.841 -5.910 22.225 1.00 92.25 82 ARG A CA 1
ATOM 673 C C . ARG A 1 82 ? -9.785 -5.019 23.463 1.00 92.25 82 ARG A C 1
ATOM 675 O O . ARG A 1 82 ? -10.466 -5.318 24.433 1.00 92.25 82 ARG A O 1
ATOM 682 N N . LEU A 1 83 ? -9.083 -3.886 23.401 1.00 92.44 83 LEU A N 1
ATOM 683 C CA . LEU A 1 83 ? -9.000 -2.943 24.527 1.00 92.44 83 LEU A CA 1
ATOM 684 C C . LEU A 1 83 ? -10.378 -2.419 24.957 1.00 92.44 83 LEU A C 1
ATOM 686 O O . LEU A 1 83 ? -10.660 -2.277 26.148 1.00 92.44 83 LEU A O 1
ATOM 690 N N . VAL A 1 84 ? -11.244 -2.123 23.985 1.00 91.38 84 VAL A N 1
ATOM 691 C CA . VAL A 1 84 ? -12.616 -1.675 24.251 1.00 91.38 84 VAL A CA 1
ATOM 692 C C . VAL A 1 84 ? -13.436 -2.778 24.919 1.00 91.38 84 VAL A C 1
ATOM 694 O O . VAL A 1 84 ? -14.177 -2.478 25.852 1.00 91.38 84 VAL A O 1
ATOM 697 N N . LEU A 1 85 ? -13.306 -4.028 24.468 1.00 90.75 85 LEU A N 1
ATOM 698 C CA . LEU A 1 85 ? -14.015 -5.175 25.039 1.00 90.75 85 LEU A CA 1
ATOM 699 C C . LEU A 1 85 ? -13.520 -5.512 26.450 1.00 90.75 85 LEU A C 1
ATOM 701 O O . LEU A 1 85 ? -14.334 -5.654 27.351 1.00 90.75 85 LEU A O 1
ATOM 705 N N . GLU A 1 86 ? -12.210 -5.518 26.684 1.00 91.38 86 GLU A N 1
ATOM 706 C CA . GLU A 1 86 ? -11.635 -5.737 28.018 1.00 91.38 86 GLU A CA 1
ATOM 707 C C . GLU A 1 86 ? -12.082 -4.666 29.024 1.00 91.38 86 GLU A C 1
ATOM 709 O O . GLU A 1 86 ? -12.405 -4.966 30.175 1.00 91.38 86 GLU A O 1
ATOM 714 N N . SER A 1 87 ? -12.121 -3.397 28.600 1.00 88.88 87 SER A N 1
ATOM 715 C CA . SER A 1 87 ? -12.639 -2.307 29.434 1.00 88.88 87 SER A CA 1
ATOM 716 C C . SER A 1 87 ? -14.154 -2.432 29.636 1.00 88.88 87 SER A C 1
ATOM 718 O O . SER A 1 87 ? -14.648 -2.193 30.737 1.00 88.88 87 SER A O 1
ATOM 720 N N . PHE A 1 88 ? -14.897 -2.861 28.610 1.00 88.25 88 PHE A N 1
ATOM 721 C CA . PHE A 1 88 ? -16.323 -3.148 28.733 1.00 88.25 88 PHE A CA 1
ATOM 722 C C . PHE A 1 88 ? -16.573 -4.226 29.788 1.00 88.25 88 PHE A C 1
ATOM 724 O O . PHE A 1 88 ? -17.323 -3.962 30.721 1.00 88.25 88 PHE A O 1
ATOM 731 N N . ASP A 1 89 ? -15.903 -5.374 29.703 1.00 88.19 89 ASP A N 1
ATOM 732 C CA . ASP A 1 89 ? -16.070 -6.488 30.641 1.00 88.19 89 ASP A CA 1
ATOM 733 C C . ASP A 1 89 ? -15.709 -6.089 32.077 1.00 88.19 89 ASP A C 1
ATOM 735 O O . ASP A 1 89 ? -16.422 -6.440 33.016 1.00 88.19 89 ASP A O 1
ATOM 739 N N . ARG A 1 90 ? -14.664 -5.271 32.258 1.00 88.56 90 ARG A N 1
ATOM 740 C CA . ARG A 1 90 ? -14.260 -4.747 33.574 1.00 88.56 90 ARG A CA 1
ATOM 741 C C . ARG A 1 90 ? -15.317 -3.848 34.218 1.00 88.56 90 ARG A C 1
ATOM 743 O O . ARG A 1 90 ? -15.474 -3.859 35.436 1.00 88.56 90 ARG A O 1
ATOM 750 N N . HIS A 1 91 ? -16.007 -3.036 33.419 1.00 86.62 91 HIS A N 1
ATOM 751 C CA . HIS A 1 91 ? -16.975 -2.047 33.909 1.00 86.62 91 HIS A CA 1
ATOM 752 C C . HIS A 1 91 ? -18.432 -2.508 33.793 1.00 86.62 91 HIS A C 1
ATOM 754 O O . HIS A 1 91 ? -19.331 -1.772 34.212 1.00 86.62 91 HIS A O 1
ATOM 760 N N . ASN A 1 92 ? -18.681 -3.697 33.237 1.00 82.56 92 ASN A N 1
ATOM 761 C CA . ASN A 1 92 ? -20.014 -4.254 33.030 1.00 82.56 92 ASN A CA 1
ATOM 762 C C . ASN A 1 92 ? -20.607 -4.760 34.355 1.00 82.56 92 ASN A C 1
ATOM 764 O O . ASN A 1 92 ? -20.633 -5.953 34.643 1.00 82.56 92 ASN A O 1
ATOM 768 N N . ALA A 1 93 ? -21.074 -3.823 35.178 1.00 79.00 93 ALA A N 1
ATOM 769 C CA . ALA A 1 93 ? -21.799 -4.103 36.408 1.00 79.00 93 ALA A CA 1
ATOM 770 C C . ALA A 1 93 ? -23.323 -4.021 36.179 1.00 79.00 93 ALA A C 1
ATOM 772 O O . ALA A 1 93 ? -23.790 -3.131 35.454 1.00 79.00 93 ALA A O 1
ATOM 773 N N . PRO A 1 94 ? -24.125 -4.899 36.813 1.00 73.75 94 PRO A N 1
ATOM 774 C CA . PRO A 1 94 ? -25.579 -4.816 36.740 1.00 73.75 94 PRO A CA 1
ATOM 775 C C . PRO A 1 94 ? -26.068 -3.475 37.311 1.00 73.75 94 PRO A C 1
ATOM 777 O O . PRO A 1 94 ? -25.660 -3.062 38.393 1.00 73.75 94 PRO A O 1
ATOM 780 N N . GLY A 1 95 ? -26.937 -2.788 36.564 1.00 75.19 95 GLY A N 1
ATOM 781 C CA . GLY A 1 95 ? -27.513 -1.493 36.952 1.00 75.19 95 GLY A CA 1
ATOM 782 C C . GLY A 1 95 ? -26.786 -0.255 36.413 1.00 75.19 95 GLY A C 1
ATOM 783 O O . GLY A 1 95 ? -27.295 0.850 36.584 1.00 75.19 95 GLY A O 1
ATOM 784 N N . LEU A 1 96 ? -25.649 -0.405 35.722 1.00 79.88 96 LEU A N 1
ATOM 785 C CA . LEU A 1 96 ? -24.956 0.732 35.112 1.00 79.88 96 LEU A CA 1
ATOM 786 C C . LEU A 1 96 ? -25.624 1.159 33.797 1.00 79.88 96 LEU A C 1
ATOM 788 O O . LEU A 1 96 ? -25.882 0.331 32.916 1.00 79.88 96 LEU A O 1
ATOM 792 N N . SER A 1 97 ? -25.867 2.461 33.616 1.00 82.62 97 SER A N 1
ATOM 793 C CA . SER A 1 97 ? -26.383 2.938 32.335 1.00 82.62 97 SER A CA 1
ATOM 794 C C . SER A 1 97 ? -25.322 2.781 31.242 1.00 82.62 97 SER A C 1
ATOM 796 O O . SER A 1 97 ? -24.120 2.974 31.444 1.00 82.62 97 SER A O 1
ATOM 798 N N . ARG A 1 98 ? -25.761 2.478 30.019 1.00 80.38 98 ARG A N 1
ATOM 799 C CA . ARG A 1 98 ? -24.846 2.287 28.884 1.00 80.38 98 ARG A CA 1
ATOM 800 C C . ARG A 1 98 ? -24.033 3.543 28.554 1.00 80.38 98 ARG A C 1
ATOM 802 O O . ARG A 1 98 ? -22.910 3.452 28.066 1.00 80.38 98 ARG A O 1
ATOM 809 N N . PHE A 1 99 ? -24.600 4.712 28.834 1.00 84.06 99 PHE A N 1
ATOM 810 C CA . PHE A 1 99 ? -23.919 5.992 28.683 1.00 84.06 99 PHE A CA 1
ATOM 811 C C . PHE A 1 99 ? -22.777 6.156 29.694 1.00 84.06 99 PHE A C 1
ATOM 813 O O . PHE A 1 99 ? -21.687 6.592 29.323 1.00 84.06 99 PHE A O 1
ATOM 820 N N . GLU A 1 100 ? -22.990 5.764 30.952 1.00 85.12 100 GLU A N 1
ATOM 821 C CA . GLU A 1 100 ? -21.943 5.759 31.981 1.00 85.12 100 GLU A CA 1
ATOM 822 C C . GLU A 1 100 ? -20.858 4.730 31.681 1.00 85.12 100 GLU A C 1
ATOM 824 O O . GLU A 1 100 ? -19.676 5.038 31.823 1.00 85.12 100 GLU A O 1
ATOM 829 N N . LEU A 1 101 ? -21.239 3.553 31.184 1.00 86.38 101 LEU A N 1
ATOM 830 C CA . LEU A 1 101 ? -20.295 2.523 30.758 1.00 86.38 101 LEU A CA 1
ATOM 831 C C . LEU A 1 101 ? -19.356 3.042 29.661 1.00 86.38 101 LEU A C 1
ATOM 833 O O . LEU A 1 101 ? -18.137 2.962 29.779 1.00 86.38 101 LEU A O 1
ATOM 837 N N . LEU A 1 102 ? -19.915 3.673 28.626 1.00 89.00 102 LEU A N 1
ATOM 838 C CA . LEU A 1 102 ? -19.135 4.290 27.552 1.00 89.00 102 LEU A CA 1
ATOM 839 C C . LEU A 1 102 ? -18.250 5.446 28.047 1.00 89.00 102 LEU A C 1
ATOM 841 O O . LEU A 1 102 ? -17.140 5.619 27.542 1.00 89.00 102 LEU A O 1
ATOM 845 N N . LYS A 1 103 ? -18.702 6.225 29.041 1.00 90.12 103 LYS A N 1
ATOM 846 C CA . LYS A 1 103 ? -17.869 7.253 29.689 1.00 90.12 103 LYS A CA 1
ATOM 847 C C . LYS A 1 103 ? -16.676 6.643 30.426 1.00 90.12 103 LYS A C 1
ATOM 849 O O . LYS A 1 103 ? -15.585 7.199 30.324 1.00 90.12 103 LYS A O 1
ATOM 854 N N . ARG A 1 104 ? -16.865 5.522 31.130 1.00 89.06 104 ARG A N 1
ATOM 855 C CA . ARG A 1 104 ? -15.786 4.808 31.834 1.00 89.06 104 ARG A CA 1
ATOM 856 C C . ARG A 1 104 ? -14.768 4.225 30.857 1.00 89.06 104 ARG A C 1
ATOM 858 O O . ARG A 1 104 ? -13.583 4.497 31.001 1.00 89.06 104 ARG A O 1
ATOM 865 N N . ILE A 1 105 ? -15.223 3.578 29.783 1.00 90.25 105 ILE A N 1
ATOM 866 C CA . ILE A 1 105 ? -14.331 3.078 28.721 1.00 90.25 105 ILE A CA 1
ATOM 867 C C . ILE A 1 105 ? -13.553 4.231 28.063 1.00 90.25 105 ILE A C 1
ATOM 869 O O . ILE A 1 105 ? -12.349 4.142 27.830 1.00 90.25 105 ILE A O 1
ATOM 873 N N . ALA A 1 106 ? -14.215 5.360 27.791 1.00 90.62 106 ALA A N 1
ATOM 874 C CA . ALA A 1 106 ? -13.543 6.538 27.250 1.00 90.62 106 ALA A CA 1
ATOM 875 C C . ALA A 1 106 ? -12.522 7.142 28.233 1.00 90.62 106 ALA A C 1
ATOM 877 O O . ALA A 1 106 ? -11.517 7.699 27.788 1.00 90.62 106 ALA A O 1
ATOM 878 N N . ALA A 1 107 ? -12.764 7.051 29.544 1.00 91.19 107 ALA A N 1
ATOM 879 C CA . ALA A 1 107 ? -11.812 7.467 30.569 1.00 91.19 107 ALA A CA 1
ATOM 880 C C . ALA A 1 107 ? -10.582 6.545 30.594 1.00 91.19 107 ALA A C 1
ATOM 882 O O . ALA A 1 107 ? -9.465 7.054 30.535 1.00 91.19 107 ALA A O 1
ATOM 883 N N . ASP A 1 108 ? -10.766 5.223 30.543 1.00 90.44 108 ASP A N 1
ATOM 884 C CA . ASP A 1 108 ? -9.664 4.252 30.455 1.00 90.44 108 ASP A CA 1
ATOM 885 C C . ASP A 1 108 ? -8.785 4.515 29.217 1.00 90.44 108 ASP A C 1
ATOM 887 O O . ASP A 1 108 ? -7.561 4.626 29.303 1.00 90.44 108 ASP A O 1
ATOM 891 N N . LEU A 1 109 ? -9.408 4.738 28.055 1.00 90.38 109 LEU A N 1
ATOM 892 C CA . LEU A 1 109 ? -8.692 5.063 26.816 1.00 90.38 109 LEU A CA 1
ATOM 893 C C . LEU A 1 109 ? -8.007 6.440 26.849 1.00 90.38 109 LEU A C 1
ATOM 895 O O . LEU A 1 109 ? -7.051 6.673 26.104 1.00 90.38 109 LEU A O 1
ATOM 899 N N . ARG A 1 110 ? -8.468 7.373 27.696 1.00 91.31 110 ARG A N 1
ATOM 900 C CA . ARG A 1 110 ? -7.780 8.655 27.929 1.00 91.31 110 ARG A CA 1
ATOM 901 C C . ARG A 1 110 ? -6.512 8.470 28.748 1.00 91.31 110 ARG A C 1
ATOM 903 O O . ARG A 1 110 ? -5.528 9.127 28.414 1.00 91.31 110 ARG A O 1
ATOM 910 N N . VAL A 1 111 ? -6.516 7.584 29.745 1.00 92.00 111 VAL A N 1
ATOM 911 C CA . VAL A 1 111 ? -5.327 7.270 30.558 1.00 92.00 111 VAL A CA 1
ATOM 912 C C . VAL A 1 111 ? -4.204 6.735 29.667 1.00 92.00 111 VAL A C 1
ATOM 914 O O . VAL A 1 111 ? -3.075 7.209 29.746 1.00 92.00 111 VAL A O 1
ATOM 917 N N . ILE A 1 112 ? -4.541 5.849 28.726 1.00 89.75 112 ILE A N 1
ATOM 918 C CA . ILE A 1 112 ? -3.596 5.262 27.755 1.00 89.75 112 ILE A CA 1
ATOM 919 C C . ILE A 1 112 ? -3.289 6.231 26.588 1.00 89.75 112 ILE A C 1
ATOM 921 O O . ILE A 1 112 ? -2.482 5.945 25.710 1.00 89.75 112 ILE A O 1
ATOM 925 N N . LYS A 1 113 ? -3.913 7.419 26.558 1.00 90.31 113 LYS A N 1
ATOM 926 C CA . LYS A 1 113 ? -3.793 8.424 25.484 1.00 90.31 113 LYS A CA 1
ATOM 927 C C . LYS A 1 113 ? -4.092 7.868 24.080 1.00 90.31 113 LYS A C 1
ATOM 929 O O . LYS A 1 113 ? -3.517 8.323 23.095 1.00 90.31 113 LYS A O 1
ATOM 934 N N . HIS A 1 114 ? -5.046 6.944 23.964 1.00 89.38 114 HIS A N 1
ATOM 935 C CA . HIS A 1 114 ? -5.367 6.296 22.693 1.00 89.38 114 HIS A CA 1
ATOM 936 C C . HIS A 1 114 ? -6.011 7.281 21.683 1.00 89.38 114 HIS A C 1
ATOM 938 O O . HIS A 1 114 ? -6.938 8.015 22.056 1.00 89.38 114 HIS A O 1
ATOM 944 N N . PRO A 1 115 ? -5.603 7.300 20.395 1.00 88.25 115 PRO A N 1
ATOM 945 C CA . PRO A 1 115 ? -6.115 8.253 19.398 1.00 88.25 115 PRO A CA 1
ATOM 946 C C . PRO A 1 115 ? -7.617 8.087 19.110 1.00 88.25 115 PRO A C 1
ATOM 948 O O . PRO A 1 115 ? -8.321 9.061 18.840 1.00 88.25 115 PRO A O 1
ATOM 951 N N . TRP A 1 116 ? -8.143 6.866 19.234 1.00 89.81 116 TRP A N 1
ATOM 952 C CA . TRP A 1 116 ? -9.551 6.536 18.963 1.00 89.81 116 TRP A CA 1
ATOM 953 C C . TRP A 1 116 ? -10.481 6.564 20.186 1.00 89.81 116 TRP A C 1
ATOM 955 O O . TRP A 1 116 ? -11.549 5.963 20.183 1.00 89.81 116 TRP A O 1
ATOM 965 N N . ARG A 1 117 ? -10.129 7.321 21.228 1.00 89.25 117 ARG A N 1
ATOM 966 C CA . ARG A 1 117 ? -10.907 7.460 22.479 1.00 89.25 117 ARG A CA 1
ATOM 967 C C . ARG A 1 117 ? -12.260 8.186 22.364 1.00 89.25 117 ARG A C 1
ATOM 969 O O . ARG A 1 117 ? -12.870 8.511 23.382 1.00 89.25 117 ARG A O 1
ATOM 976 N N . LYS A 1 118 ? -12.707 8.543 21.156 1.00 90.88 118 LYS A N 1
ATOM 977 C CA . LYS A 1 118 ? -13.973 9.268 20.963 1.00 90.88 118 LYS A CA 1
ATOM 978 C C . LYS A 1 118 ? -15.151 8.337 21.244 1.00 90.88 118 LYS A C 1
ATOM 980 O O . LYS A 1 118 ? -15.169 7.196 20.792 1.00 90.88 118 LYS A O 1
ATOM 985 N N . TYR A 1 119 ? -16.164 8.871 21.922 1.00 87.31 119 TYR A N 1
ATOM 986 C CA . TYR A 1 119 ? -17.367 8.137 22.324 1.00 87.31 119 TYR A CA 1
ATOM 987 C C . TYR A 1 119 ? -18.042 7.395 21.159 1.00 87.31 119 TYR A C 1
ATOM 989 O O . TYR A 1 119 ? -18.396 6.226 21.287 1.00 87.31 119 TYR A O 1
ATOM 997 N N . GLU A 1 120 ? -18.186 8.050 20.004 1.00 88.50 120 GLU A N 1
ATOM 998 C CA . GLU A 1 120 ? -18.836 7.463 18.826 1.00 88.50 120 GLU A CA 1
ATOM 999 C C . GLU A 1 120 ? -18.088 6.251 18.273 1.00 88.50 120 GLU A C 1
ATOM 1001 O O . GLU A 1 120 ? -18.718 5.269 17.882 1.00 88.50 120 GLU A O 1
ATOM 1006 N N . ILE A 1 121 ? -16.753 6.297 18.285 1.00 89.94 121 ILE A N 1
ATOM 1007 C CA . ILE A 1 121 ? -15.914 5.199 17.800 1.00 89.94 121 ILE A CA 1
ATOM 1008 C C . ILE A 1 121 ? -16.071 4.003 18.739 1.00 89.94 121 ILE A C 1
ATOM 1010 O O . ILE A 1 121 ? -16.369 2.909 18.276 1.00 89.94 121 ILE A O 1
ATOM 1014 N N . ILE A 1 122 ? -15.973 4.222 20.053 1.00 90.06 122 ILE A N 1
ATOM 1015 C CA . ILE A 1 122 ? -16.157 3.172 21.065 1.00 90.06 122 ILE A CA 1
ATOM 1016 C C . ILE A 1 122 ? -17.545 2.533 20.925 1.00 90.06 122 ILE A C 1
ATOM 1018 O O . ILE A 1 122 ? -17.672 1.310 20.888 1.00 90.06 122 ILE A O 1
ATOM 1022 N N . ARG A 1 123 ? -18.596 3.355 20.785 1.00 88.94 123 ARG A N 1
ATOM 1023 C CA . ARG A 1 123 ? -19.966 2.870 20.570 1.00 88.94 123 ARG A CA 1
ATOM 1024 C C . ARG A 1 123 ? -20.060 2.013 19.311 1.00 88.94 123 ARG A C 1
ATOM 1026 O O . ARG A 1 123 ? -20.667 0.948 19.369 1.00 88.94 123 ARG A O 1
ATOM 1033 N N . LYS A 1 124 ? -19.489 2.469 18.194 1.00 89.25 124 LYS A N 1
ATOM 1034 C CA . LYS A 1 124 ? -19.497 1.731 16.927 1.00 89.25 124 LYS A CA 1
ATOM 1035 C C . LYS A 1 124 ? -18.788 0.384 17.068 1.00 89.25 124 LYS A C 1
ATOM 1037 O O . LYS A 1 124 ? -19.365 -0.624 16.684 1.00 89.25 124 LYS A O 1
ATOM 1042 N N . THR A 1 125 ? -17.617 0.353 17.701 1.00 90.25 125 THR A N 1
ATOM 1043 C CA . THR A 1 125 ? -16.864 -0.882 17.967 1.00 90.25 125 THR A CA 1
ATOM 1044 C C . THR A 1 125 ? -17.661 -1.872 18.819 1.00 90.25 125 THR A C 1
ATOM 1046 O O . THR A 1 125 ? -17.717 -3.053 18.495 1.00 90.25 125 THR A O 1
ATOM 1049 N N . LEU A 1 126 ? -18.352 -1.405 19.865 1.00 87.56 126 LEU A N 1
ATOM 1050 C CA . LEU A 1 126 ? -19.214 -2.270 20.681 1.00 87.56 126 LEU A CA 1
ATOM 1051 C C . LEU A 1 126 ? -20.445 -2.781 19.918 1.00 87.56 126 LEU A C 1
ATOM 1053 O O . LEU A 1 126 ? -20.909 -3.885 20.184 1.00 87.56 126 LEU A O 1
ATOM 1057 N N . VAL A 1 127 ? -20.996 -1.997 18.986 1.00 87.44 127 VAL A N 1
ATOM 1058 C CA . VAL A 1 127 ? -22.091 -2.446 18.107 1.00 87.44 127 VAL A CA 1
ATOM 1059 C C . VAL A 1 127 ? -21.598 -3.509 17.127 1.00 87.44 127 VAL A C 1
ATOM 1061 O O . VAL A 1 127 ? -22.259 -4.531 16.976 1.00 87.44 127 VAL A O 1
ATOM 1064 N N . GLU A 1 128 ? -20.435 -3.297 16.507 1.00 85.75 128 GLU A N 1
ATOM 1065 C CA . GLU A 1 128 ? -19.791 -4.265 15.607 1.00 85.75 128 GLU A CA 1
ATOM 1066 C C . GLU A 1 128 ? -19.480 -5.589 16.324 1.00 85.75 128 GLU A C 1
ATOM 1068 O O . GLU A 1 128 ? -19.627 -6.653 15.732 1.00 85.75 128 GLU A O 1
ATOM 1073 N N . ALA A 1 129 ? -19.148 -5.539 17.617 1.00 84.38 129 ALA A N 1
ATOM 1074 C CA . ALA A 1 129 ? -18.944 -6.715 18.463 1.00 84.38 129 ALA A CA 1
ATOM 1075 C C . ALA A 1 129 ? -20.248 -7.369 18.977 1.00 84.38 129 ALA A C 1
ATOM 1077 O O . ALA A 1 129 ? -20.203 -8.234 19.846 1.00 84.38 129 ALA A O 1
ATOM 1078 N N . GLY A 1 130 ? -21.426 -6.936 18.509 1.00 81.94 130 GLY A N 1
ATOM 1079 C CA . GLY A 1 130 ? -22.725 -7.482 18.929 1.00 81.94 130 GLY A CA 1
ATOM 1080 C C . GLY A 1 130 ? -23.192 -7.033 20.318 1.00 81.94 130 GLY A C 1
ATOM 1081 O O . GLY A 1 130 ? -24.320 -7.306 20.721 1.00 81.94 130 GLY A O 1
ATOM 1082 N N . LEU A 1 131 ? -22.379 -6.256 21.032 1.00 78.75 131 LEU A N 1
ATOM 1083 C CA . LEU A 1 131 ? -22.696 -5.734 22.357 1.00 78.75 131 LEU A CA 1
ATOM 1084 C C . LEU A 1 131 ? -23.537 -4.463 22.306 1.00 78.75 131 LEU A C 1
ATOM 1086 O O . LEU A 1 131 ? -23.803 -3.902 23.360 1.00 78.75 131 LEU A O 1
ATOM 1090 N N . GLY A 1 132 ? -23.945 -3.987 21.125 1.00 65.75 132 GLY A N 1
ATOM 1091 C CA . GLY A 1 132 ? -24.560 -2.679 20.861 1.00 65.75 132 GLY A CA 1
ATOM 1092 C C . GLY A 1 132 ? -25.810 -2.305 21.670 1.00 65.75 132 GLY A C 1
ATOM 1093 O O . GLY A 1 132 ? -26.100 -1.113 21.796 1.00 65.75 132 GLY A O 1
ATOM 1094 N N . GLY A 1 133 ? -26.505 -3.280 22.263 1.00 64.12 133 GLY A N 1
ATOM 1095 C CA . GLY A 1 133 ? -27.848 -3.098 22.823 1.00 64.12 133 GLY A CA 1
ATOM 1096 C C . GLY A 1 133 ? -28.914 -3.025 21.718 1.00 64.12 133 GLY A C 1
ATOM 1097 O O . GLY A 1 133 ? -28.611 -2.644 20.592 1.00 64.12 133 GLY A O 1
ATOM 1098 N N . ARG A 1 134 ? -30.147 -3.454 22.037 1.00 56.00 134 ARG A N 1
ATOM 1099 C CA . ARG A 1 134 ? -31.231 -3.819 21.095 1.00 56.00 134 ARG A CA 1
ATOM 1100 C C . ARG A 1 134 ? -31.378 -2.920 19.844 1.00 56.00 134 ARG A C 1
ATOM 1102 O O . ARG A 1 134 ? -31.318 -1.695 19.969 1.00 56.00 134 ARG A O 1
ATOM 1109 N N . PRO A 1 135 ? -31.714 -3.509 18.674 1.00 47.62 135 PRO A N 1
ATOM 1110 C CA . PRO A 1 135 ? -32.106 -2.769 17.479 1.00 47.62 135 PRO A CA 1
ATOM 1111 C C . PRO A 1 135 ? -33.363 -1.946 17.778 1.00 47.62 135 PRO A C 1
ATOM 1113 O O . PRO A 1 135 ? -34.466 -2.467 17.942 1.00 47.62 135 PRO A O 1
ATOM 1116 N N . GLY A 1 136 ? -33.190 -0.635 17.894 1.00 45.50 136 GLY A N 1
ATOM 1117 C CA . GLY A 1 136 ? -34.295 0.294 18.053 1.00 45.50 136 GLY A CA 1
ATOM 1118 C C . GLY A 1 136 ? -35.036 0.469 16.732 1.00 45.50 136 GLY A C 1
ATOM 1119 O O . GLY A 1 136 ? -34.649 1.315 15.936 1.00 45.50 136 GLY A O 1
ATOM 1120 N N . ARG A 1 137 ? -36.139 -0.280 16.587 1.00 46.44 137 ARG A N 1
ATOM 1121 C CA . ARG A 1 137 ? -37.263 -0.094 15.648 1.00 46.44 137 ARG A CA 1
ATOM 1122 C C . ARG A 1 137 ? -37.061 -0.668 14.227 1.00 46.44 137 ARG A C 1
ATOM 1124 O O . ARG A 1 137 ? -36.251 -0.135 13.472 1.00 46.44 137 ARG A O 1
ATOM 1131 N N . PRO A 1 138 ? -37.841 -1.686 13.799 1.00 44.31 138 PRO A N 1
ATOM 1132 C CA . PRO A 1 138 ? -37.959 -1.986 12.375 1.00 44.31 138 PRO A CA 1
ATOM 1133 C C . PRO A 1 138 ? -38.466 -0.735 11.646 1.00 44.31 138 PRO A C 1
ATOM 1135 O O . PRO A 1 138 ? -39.377 -0.046 12.119 1.00 44.31 138 PRO A O 1
ATOM 1138 N N . ARG A 1 139 ? -37.847 -0.412 10.507 1.00 49.53 139 ARG A N 1
ATOM 1139 C CA . ARG A 1 139 ? -38.316 0.647 9.610 1.00 49.53 139 ARG A CA 1
ATOM 1140 C C . ARG A 1 139 ? -39.739 0.266 9.205 1.00 49.53 139 ARG A C 1
ATOM 1142 O O . ARG A 1 139 ? -39.925 -0.760 8.568 1.00 49.53 139 ARG A O 1
ATOM 1149 N N . ARG A 1 140 ? -40.732 1.042 9.649 1.00 43.97 140 ARG A N 1
ATOM 1150 C CA . ARG A 1 140 ? -42.146 0.844 9.306 1.00 43.97 140 ARG A CA 1
ATOM 1151 C C . ARG A 1 140 ? -42.233 0.732 7.784 1.00 43.97 140 ARG A C 1
ATOM 1153 O O . ARG A 1 140 ? -41.942 1.712 7.099 1.00 43.97 140 ARG A O 1
ATOM 1160 N N . GLU A 1 141 ? -42.556 -0.453 7.273 1.00 45.25 141 GLU A N 1
ATOM 1161 C CA . GLU A 1 141 ? -42.844 -0.628 5.854 1.00 45.25 141 GLU A CA 1
ATOM 1162 C C . GLU A 1 141 ? -44.015 0.290 5.515 1.00 45.25 141 GLU A C 1
ATOM 1164 O O . GLU A 1 141 ? -45.096 0.210 6.106 1.00 45.25 141 GLU A O 1
ATOM 1169 N N . VAL A 1 142 ? -43.760 1.236 4.617 1.00 54.06 142 VAL A N 1
ATOM 1170 C CA . VAL A 1 142 ? -44.801 2.072 4.035 1.00 54.06 142 VAL A CA 1
ATOM 1171 C C . VAL A 1 142 ? -45.578 1.152 3.102 1.00 54.06 142 VAL A C 1
ATOM 1173 O O . VAL A 1 142 ? -45.124 0.869 1.996 1.00 54.06 142 VAL A O 1
ATOM 1176 N N . ARG A 1 143 ? -46.710 0.626 3.582 1.00 43.34 143 ARG A N 1
ATOM 1177 C CA . ARG A 1 143 ? -47.680 -0.062 2.727 1.00 43.34 143 ARG A CA 1
ATOM 1178 C C . ARG A 1 143 ? -48.159 0.935 1.669 1.00 43.34 143 ARG A C 1
ATOM 1180 O O . ARG A 1 143 ? -48.650 2.004 2.031 1.00 43.34 143 ARG A O 1
ATOM 1187 N N . LYS A 1 144 ? -47.943 0.593 0.400 1.00 47.69 144 LYS A N 1
ATOM 1188 C CA . LYS A 1 144 ? -48.727 1.121 -0.718 1.00 47.69 144 LYS A CA 1
ATOM 1189 C C . LYS A 1 144 ? -50.032 0.347 -0.805 1.00 47.69 144 LYS A C 1
ATOM 1191 O O . LYS A 1 144 ? -49.999 -0.855 -0.457 1.00 47.69 144 LYS A O 1
#

Foldseek 3Di:
DDPPPDPFVVQWDWDDDPPGDIDIGGDDDPVCVVVVVVVVVVVVVVVVVVVVVVVVVVVVVVVVVVVVVVVVVVVVLVVVLVLLVVLLVVQPDPPDDPVVSLVSSLVVCVVVPPPQSDSVSSLVSCVVVVNNDDDDDDDPPPDD

Radius of gyration: 34.94 Å; chains: 1; bounding box: 97×31×84 Å

pLDDT: mean 81.56, std 14.84, range [35.19, 94.5]

=== Feature glossary ===
Key to the feature types in this record:

— What the protein is —

Primary structure: the covalent order of the twenty standard amino acids along the backbone. Two proteins with the same sequence will (almost always) fold to the same structure; two with 30% identity often share a fold but not the details.

Database cross-references. InterPro integrates a dozen domain/family signature databases into unified entries with residue-range hits. GO terms attach function/process/location labels with evidence codes. CATH codes position the fold in a four-level structural taxonomy. Organism is the NCBI-taxonomy species name.

— Where its atoms are —

The mmCIF block holds the 3D Cartesian coordinates of each backbone atom (N, Cα, C, O) in ångströms. mmCIF is the PDB's canonical archive format — a tagged-loop text representation of the atomic model.

Six rendered views show the 3D structure from the faces of a cube — i.e. along ±x, ±y, ±z. Rendering representation is drawn randomly per protein from cartoon (secondary-structure ribbons), sticks (backbone bonds), or molecular surface; coloring is either N→C rainbow (blue at the N-terminus through red at the C-terminus) or one color per chain.

— Local backbone conformation —

DSSP 8-state secondary structure assigns each residue one of H (α-helix), G (3₁₀-helix), I (π-helix), E (extended β-strand), B (isolated β-bridge), T (hydrogen-bonded turn), S (bend), or '-' (coil). The assignment is computed from backbone hydrogen-bond geometry via the Kabsch–Sander algorithm.

P-SEA three-state annotation labels each residue as helix, strand, or coil based purely on the geometry of the Cα trace. It serves as a fallback when the full backbone (and thus DSSP) is unavailable.

The φ/ψ torsion pair specifies the backbone conformation at each residue. φ rotates about the N–Cα bond, ψ about the Cα–C bond. Steric clashes forbid most of the (φ, ψ) plane — the allowed regions (α-helix basin, β-sheet basin, left-handed helix) are the Ramachandran-allowed regions.

— Global shape and packing —

The geometric summary reports three shape descriptors. Rg (radius of gyration) measures how spread out the Cα atoms are about their centre of mass; compact globular proteins have small Rg, elongated or unfolded ones large. Cα contacts (<8 Å, |i−j|>4) count long-range residue pairs in spatial proximity — high for tightly packed folds, near zero for rods or random coil. The bounding-box extents give the protein's footprint along x, y, z in Å.

Accessible surface area quantifies burial. A residue with SASA near zero is packed into the hydrophobic core; one with SASA >100 Å² sits on the surface. Computed here via the Shrake–Rupley numerical algorithm with a 1.4 Å probe.

Plot images: a contact map (which residues are close in 3D, as an N×N binary image), a Ramachandran scatter (backbone torsion angles, revealing secondary-structure composition at a glance), and — for AlphaFold structures — a PAE heatmap (pairwise prediction confidence).

— Structural neighborhood —

The Foldseek 3Di string encodes local tertiary geometry as a 20-letter alphabet — one character per residue — derived from the relative positions of nearby Cα atoms. Unlike the amino-acid sequence, 3Di is a direct function of the 3D structure, so two proteins with the same fold have similar 3Di strings even at low sequence identity.

Nearest PDB neighbors are the top structural matches found by Foldseek when searching this structure against the entire Protein Data Bank. Each hit reports a TM-score (0 to 1; >0.5 almost always implies the same fold) and an E-value. These are *structural* homologs — they may share no detectable sequence similarity.

— Confidence and disorder —

For AlphaFold models, the B-factor field carries pLDDT — the model's own estimate of local accuracy on a 0–100 scale. Regions with pLDDT<50 should be treated as essentially unmodeled; they often correspond to intrinsically disordered segments.

B-factor (Debye–Waller factor) reflects atomic displacement in the crystal lattice. It 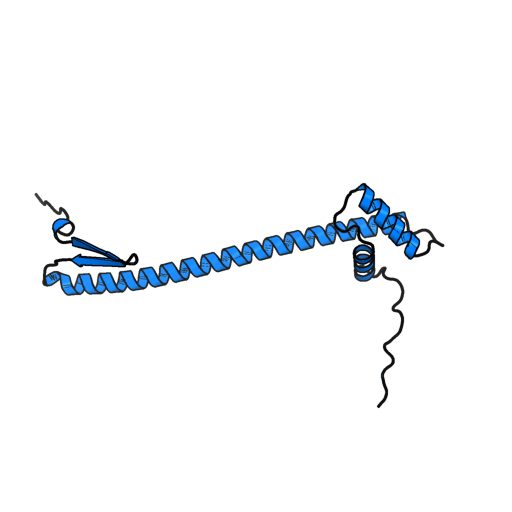is an experimental observable (units Å²), not a prediction; low values mean the atom is pinned down, high values mean it moves or is heterogeneous across the crystal.

Predicted aligned error is AlphaFold's pairwise confidence. Unlike pLDDT (per-residue), PAE is per-residue-pair and captures whether two parts of the structure are correctly placed relative to each other. Units are ångströms of expected positional error.